Protein AF-A0A561D5I9-F1 (afdb_monomer_lite)

pLDDT: mean 77.01, std 10.47, range [43.84, 87.62]

Foldseek 3Di:
DDDPPVLVVLVVLQVQLVVLLVCLVVCVQVVVCVVVVNDDPVSVVVSVVSNVVSPVSNVVSVVVNVVVVVVVVD

Sequence (74 aa):
MSHNSSSWGLFLGFLTGVFWVLAVVLGWISTLLGIIGLGGLLVTVINFLIALIGLLAFLVFGLYLFKRAWDNRG

Organism: NCBI:txid220685

Radius of gyration: 16.09 Å; chains: 1; bounding box: 43×16×51 Å

Secondary structure (DSSP, 8-state):
--SSHHHHHHHHHHHHHHHHHHHHHTTHHHHHHHHTT--THHHHHHHHHHHHHHHHHHHHHHHHHHHHHHHTT-

Structure (mmCIF, N/CA/C/O backbone):
data_AF-A0A561D5I9-F1
#
_entry.id   AF-A0A561D5I9-F1
#
loop_
_atom_site.group_PDB
_atom_site.id
_atom_site.type_symbol
_atom_site.label_atom_id
_atom_site.label_alt_id
_atom_site.label_comp_id
_atom_site.label_asym_id
_atom_site.label_entity_id
_atom_site.label_seq_id
_atom_site.pdbx_PDB_ins_code
_atom_site.Cartn_x
_atom_site.Cartn_y
_atom_site.Cartn_z
_atom_site.occupancy
_atom_site.B_iso_or_equiv
_atom_site.auth_seq_id
_atom_site.auth_comp_id
_atom_site.auth_asym_id
_atom_site.auth_atom_id
_atom_site.pdbx_PDB_model_num
ATOM 1 N N . MET A 1 1 ? 29.890 3.504 -17.238 1.00 44.06 1 MET A N 1
ATOM 2 C CA . MET A 1 1 ? 29.093 2.903 -16.146 1.00 44.06 1 MET A CA 1
ATOM 3 C C . MET A 1 1 ? 27.960 3.858 -15.782 1.00 44.06 1 MET A C 1
ATOM 5 O O . MET A 1 1 ? 28.258 4.809 -15.082 1.00 44.06 1 MET A O 1
ATOM 9 N N . SER A 1 2 ? 26.725 3.650 -16.264 1.00 43.84 2 SER A N 1
ATOM 10 C CA . SER A 1 2 ? 25.469 4.158 -15.653 1.00 43.84 2 SER A CA 1
ATOM 11 C C . SER A 1 2 ? 24.305 4.101 -16.657 1.00 43.84 2 SER A C 1
ATOM 13 O O . SER A 1 2 ? 24.097 5.031 -17.412 1.00 43.84 2 SER A O 1
ATOM 15 N N . HIS A 1 3 ? 23.522 3.020 -16.691 1.00 46.47 3 HIS A N 1
ATOM 16 C CA . HIS A 1 3 ? 22.204 3.019 -17.371 1.00 46.47 3 HIS A CA 1
ATOM 17 C C . HIS A 1 3 ? 21.205 2.008 -16.763 1.00 46.47 3 HIS A C 1
ATOM 19 O O . HIS A 1 3 ? 20.126 1.792 -17.304 1.00 46.47 3 HIS A O 1
ATOM 25 N N . ASN A 1 4 ? 21.531 1.411 -15.606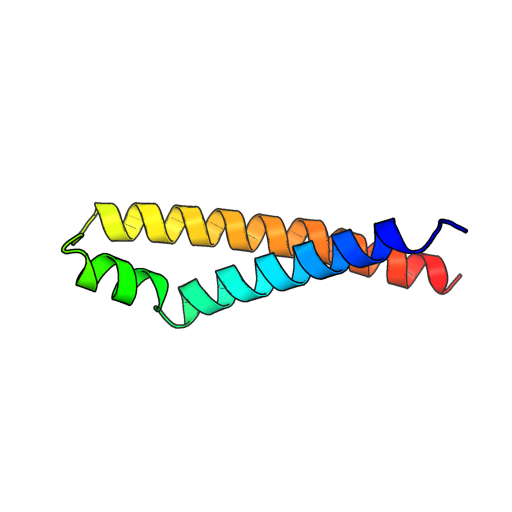 1.00 52.78 4 ASN A N 1
ATOM 26 C CA . ASN A 1 4 ? 20.707 0.379 -14.957 1.00 52.78 4 ASN A CA 1
ATOM 27 C C . ASN A 1 4 ? 19.879 0.881 -13.759 1.00 52.78 4 ASN A C 1
ATOM 29 O O . ASN A 1 4 ? 18.972 0.185 -13.311 1.00 52.78 4 ASN A O 1
ATOM 33 N N . SER A 1 5 ? 20.157 2.075 -13.230 1.00 53.62 5 SER A N 1
ATOM 34 C CA . SER A 1 5 ? 19.500 2.589 -12.017 1.00 53.62 5 SER A CA 1
ATOM 35 C C . SER A 1 5 ? 18.026 2.957 -12.231 1.00 53.62 5 SER A C 1
ATOM 37 O O . SER A 1 5 ? 17.208 2.773 -11.334 1.00 53.62 5 SER A O 1
ATOM 39 N N . SER A 1 6 ? 17.662 3.419 -13.432 1.00 63.69 6 SER A N 1
ATOM 40 C CA . SER A 1 6 ? 16.298 3.875 -13.742 1.00 63.69 6 SER A CA 1
ATOM 41 C C . SER A 1 6 ? 15.272 2.734 -13.766 1.00 63.69 6 SER A C 1
ATOM 43 O O . SER A 1 6 ? 14.181 2.876 -13.217 1.00 63.69 6 SER A O 1
ATOM 45 N N . SER A 1 7 ? 15.612 1.584 -14.358 1.00 70.62 7 SER A N 1
ATOM 46 C CA . SER A 1 7 ? 14.698 0.432 -14.414 1.00 70.62 7 SER A CA 1
ATOM 47 C C . SER A 1 7 ? 14.462 -0.173 -13.037 1.00 70.62 7 SER A C 1
ATOM 49 O O . SER A 1 7 ? 13.357 -0.618 -12.734 1.00 70.62 7 SER A O 1
ATOM 51 N N . TRP A 1 8 ? 15.499 -0.171 -12.195 1.00 76.00 8 TRP A N 1
ATOM 52 C CA . TRP A 1 8 ? 15.426 -0.811 -10.891 1.00 76.00 8 TRP A CA 1
ATOM 53 C C . TRP A 1 8 ? 14.573 -0.017 -9.901 1.00 76.00 8 TRP A C 1
ATOM 55 O O . TRP A 1 8 ? 13.760 -0.597 -9.188 1.00 76.00 8 TRP A O 1
ATOM 65 N N . GLY A 1 9 ? 14.636 1.317 -9.962 1.00 76.69 9 GLY A N 1
ATOM 66 C CA . GLY A 1 9 ? 13.728 2.186 -9.211 1.00 76.69 9 GLY A CA 1
ATOM 67 C C . GLY A 1 9 ? 12.254 1.999 -9.590 1.00 76.69 9 GLY A C 1
ATOM 68 O O . GLY A 1 9 ? 11.403 1.908 -8.709 1.00 76.69 9 GLY A O 1
ATOM 69 N N . LEU A 1 10 ? 11.947 1.872 -10.888 1.00 76.56 10 LEU A N 1
ATOM 70 C CA . LEU A 1 10 ? 10.573 1.636 -11.353 1.00 76.56 10 LEU A CA 1
ATOM 71 C C . LEU A 1 10 ? 10.025 0.284 -10.881 1.00 76.56 10 LEU A C 1
ATOM 73 O O . LEU A 1 10 ? 8.873 0.196 -10.461 1.00 76.56 10 LEU A O 1
ATOM 77 N N . PHE A 1 11 ? 10.857 -0.759 -10.908 1.00 81.12 11 PHE A N 1
ATOM 78 C CA . PHE A 1 11 ? 10.473 -2.075 -10.408 1.00 81.12 11 PHE A CA 1
ATOM 79 C C . PHE A 1 11 ? 10.229 -2.077 -8.900 1.00 81.12 11 PHE A C 1
ATOM 81 O O . PHE A 1 11 ? 9.218 -2.608 -8.448 1.00 81.12 11 PHE A O 1
ATOM 88 N N . LEU A 1 12 ? 11.113 -1.455 -8.117 1.00 82.94 12 LEU A N 1
ATOM 89 C CA . LEU A 1 12 ? 10.941 -1.352 -6.668 1.00 82.94 12 LEU A CA 1
ATOM 90 C C . LEU A 1 12 ? 9.694 -0.536 -6.300 1.00 82.94 12 LEU A C 1
ATOM 92 O O . LEU A 1 12 ? 8.979 -0.913 -5.372 1.00 82.94 12 LEU A O 1
ATOM 96 N N . GLY A 1 13 ? 9.388 0.528 -7.050 1.00 83.12 13 GLY A N 1
ATOM 97 C CA . GLY A 1 13 ? 8.152 1.299 -6.887 1.00 83.12 13 GLY A CA 1
ATOM 98 C C . GLY A 1 13 ? 6.894 0.469 -7.162 1.00 83.12 13 GLY A C 1
ATOM 99 O O . GLY A 1 13 ? 5.942 0.513 -6.383 1.00 83.12 13 GLY A O 1
ATOM 100 N N . PHE A 1 14 ? 6.916 -0.368 -8.204 1.00 83.62 14 PHE A N 1
ATOM 101 C CA . PHE A 1 14 ? 5.837 -1.316 -8.491 1.00 83.62 14 PHE A CA 1
ATOM 102 C C . PHE A 1 14 ? 5.687 -2.368 -7.391 1.00 83.62 14 PHE A C 1
ATOM 104 O O . PHE A 1 14 ? 4.586 -2.561 -6.881 1.00 83.62 14 PHE A O 1
ATOM 111 N N . LEU A 1 15 ? 6.789 -3.007 -6.983 1.00 86.44 15 LEU A N 1
ATOM 112 C CA . LEU A 1 15 ? 6.788 -4.023 -5.929 1.00 86.44 15 LEU A CA 1
ATOM 113 C C . LEU A 1 15 ? 6.277 -3.452 -4.599 1.00 86.44 15 LEU A C 1
ATOM 115 O O . LEU A 1 15 ? 5.538 -4.116 -3.880 1.00 86.44 15 LEU A O 1
ATOM 119 N N . THR A 1 16 ? 6.625 -2.196 -4.309 1.00 85.88 16 THR A N 1
ATOM 120 C CA . THR A 1 16 ? 6.129 -1.455 -3.144 1.00 85.88 16 THR A CA 1
ATOM 121 C C . THR A 1 16 ? 4.619 -1.240 -3.235 1.00 85.88 16 THR A C 1
ATOM 123 O O . THR A 1 16 ? 3.912 -1.518 -2.270 1.00 85.88 16 THR A O 1
ATOM 126 N N . GLY A 1 17 ? 4.098 -0.813 -4.391 1.00 84.06 17 GLY A N 1
ATOM 127 C CA . GLY A 1 17 ? 2.652 -0.699 -4.618 1.00 84.06 17 GLY A CA 1
ATOM 128 C C . GLY A 1 17 ? 1.920 -2.034 -4.436 1.00 84.06 17 GLY A C 1
ATOM 129 O O . GLY A 1 17 ? 0.939 -2.098 -3.698 1.00 84.06 17 GLY A O 1
ATOM 130 N N . VAL A 1 18 ? 2.444 -3.116 -5.028 1.00 85.94 18 VAL A N 1
ATOM 131 C CA . VAL A 1 18 ? 1.925 -4.489 -4.864 1.00 85.94 18 VAL A CA 1
ATOM 132 C C . VAL A 1 18 ? 1.887 -4.892 -3.391 1.00 85.94 18 VAL A C 1
ATOM 134 O O . VAL A 1 18 ? 0.862 -5.379 -2.915 1.00 85.94 18 VAL A O 1
ATOM 137 N N . PHE A 1 19 ? 2.983 -4.666 -2.664 1.00 87.62 19 PHE A N 1
ATOM 138 C CA . PHE A 1 19 ? 3.091 -4.997 -1.247 1.00 87.62 19 PHE A CA 1
ATOM 139 C C . PHE A 1 19 ? 2.052 -4.252 -0.406 1.00 87.62 19 PHE A C 1
ATOM 141 O O . PHE A 1 19 ? 1.364 -4.875 0.399 1.00 87.62 19 PHE A O 1
ATOM 148 N N . TRP A 1 20 ? 1.886 -2.943 -0.620 1.00 83.62 20 TRP A N 1
ATOM 149 C CA . TRP A 1 20 ? 0.900 -2.146 0.112 1.00 83.62 20 TRP A CA 1
ATOM 150 C C . TRP A 1 20 ? -0.537 -2.582 -0.175 1.00 83.62 20 TRP A C 1
ATOM 152 O O . TRP A 1 20 ? -1.320 -2.729 0.761 1.00 83.62 20 TRP A O 1
ATOM 162 N N . VAL A 1 21 ? -0.882 -2.853 -1.437 1.00 83.38 21 VAL A N 1
ATOM 163 C CA . VAL A 1 21 ? -2.216 -3.363 -1.792 1.00 83.38 21 VAL A CA 1
ATOM 164 C C . VAL A 1 21 ? -2.465 -4.730 -1.149 1.00 83.38 21 VAL A C 1
ATOM 166 O O . VAL A 1 21 ? -3.515 -4.933 -0.543 1.00 83.38 21 VAL A O 1
ATOM 169 N N . LEU A 1 22 ? -1.496 -5.648 -1.205 1.00 84.81 22 LEU A N 1
ATOM 170 C CA . LEU A 1 22 ? -1.589 -6.955 -0.543 1.00 84.81 22 LEU A CA 1
ATOM 171 C C . LEU A 1 22 ? -1.746 -6.827 0.974 1.00 84.81 22 LEU A C 1
ATOM 173 O O . LEU A 1 22 ? -2.584 -7.512 1.553 1.00 84.81 22 LEU A O 1
ATOM 177 N N . ALA A 1 23 ? -0.984 -5.939 1.615 1.00 83.44 23 ALA A N 1
ATOM 178 C CA . ALA A 1 23 ? -1.063 -5.700 3.053 1.00 83.44 23 ALA A CA 1
ATOM 179 C C . ALA A 1 23 ? -2.442 -5.169 3.483 1.00 83.44 23 ALA A C 1
ATOM 181 O O . ALA A 1 23 ? -2.929 -5.528 4.558 1.00 83.44 23 ALA A O 1
ATOM 182 N N . VAL A 1 24 ? -3.094 -4.358 2.640 1.00 82.94 24 VAL A N 1
ATOM 183 C CA . VAL A 1 24 ? -4.484 -3.920 2.854 1.00 82.94 24 VAL A CA 1
ATOM 184 C C . VAL A 1 24 ? -5.453 -5.088 2.675 1.00 82.94 24 VAL A C 1
ATOM 186 O O . VAL A 1 24 ? -6.282 -5.319 3.551 1.00 82.94 24 VAL A O 1
ATOM 189 N N . VAL A 1 25 ? -5.355 -5.832 1.567 1.00 81.50 25 VAL A N 1
ATOM 190 C CA . VAL A 1 25 ? -6.279 -6.936 1.237 1.00 81.50 25 VAL A CA 1
ATOM 191 C C . VAL A 1 25 ? -6.226 -8.049 2.280 1.00 81.50 25 VAL A C 1
ATOM 193 O O . VAL A 1 25 ? -7.260 -8.576 2.677 1.00 81.50 25 VAL A O 1
ATOM 196 N N . LEU A 1 26 ? -5.029 -8.382 2.760 1.00 85.25 26 LEU A N 1
ATOM 197 C CA . LEU A 1 26 ? -4.825 -9.377 3.812 1.00 85.25 26 LEU A CA 1
ATOM 198 C C . LEU A 1 26 ? -5.199 -8.848 5.211 1.00 85.25 26 LEU A C 1
ATOM 200 O O . LEU A 1 26 ? -5.105 -9.592 6.182 1.00 85.25 26 LEU A O 1
ATOM 204 N N . GLY A 1 27 ? -5.581 -7.572 5.340 1.00 82.62 27 GLY A N 1
ATOM 205 C CA . GLY A 1 27 ? -6.000 -6.965 6.604 1.00 82.62 27 GLY A CA 1
ATOM 206 C C . GLY A 1 27 ? -4.868 -6.679 7.595 1.00 82.62 27 GLY A C 1
ATOM 207 O O . GLY A 1 27 ? -5.145 -6.286 8.725 1.00 82.62 27 GLY A O 1
ATOM 208 N N . TRP A 1 28 ? -3.599 -6.814 7.193 1.00 83.69 28 TRP A N 1
ATOM 209 C CA . TRP A 1 28 ? -2.440 -6.645 8.085 1.00 83.69 28 TRP A CA 1
ATOM 210 C C . TRP A 1 28 ? -2.360 -5.239 8.665 1.00 83.69 28 TRP A C 1
ATOM 212 O O . TRP A 1 28 ? -2.042 -5.061 9.839 1.00 83.69 28 TRP A O 1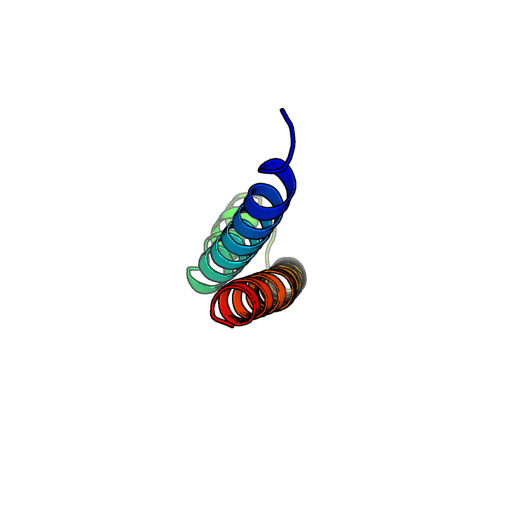
ATOM 222 N N . ILE A 1 29 ? -2.688 -4.236 7.851 1.00 79.44 29 ILE A N 1
ATOM 223 C CA . ILE A 1 29 ? -2.734 -2.841 8.290 1.00 79.44 29 ILE A CA 1
ATOM 224 C C . ILE A 1 29 ? -3.799 -2.677 9.376 1.00 79.44 29 ILE A C 1
ATOM 226 O O . ILE A 1 29 ? -3.515 -2.113 10.428 1.00 79.44 29 ILE A O 1
ATOM 230 N N . SER A 1 30 ? -4.992 -3.244 9.181 1.00 78.44 30 SER A N 1
ATOM 231 C CA . SER A 1 30 ? -6.062 -3.211 10.182 1.00 78.44 30 SER A CA 1
ATOM 232 C C . SER A 1 30 ? -5.657 -3.904 11.484 1.00 78.44 30 SER A C 1
ATOM 234 O O . SER A 1 30 ? -5.936 -3.380 12.560 1.00 78.44 30 SER A O 1
ATOM 236 N N . THR A 1 31 ? -4.963 -5.043 11.402 1.00 81.75 31 THR A N 1
ATOM 237 C CA . THR A 1 31 ? -4.464 -5.771 12.577 1.00 81.75 31 THR A CA 1
ATOM 238 C C . THR A 1 31 ? -3.408 -4.969 13.336 1.00 81.75 31 THR A C 1
ATOM 240 O O . THR A 1 31 ? -3.514 -4.835 14.552 1.00 81.75 31 THR A O 1
ATOM 243 N N . LEU A 1 32 ? -2.430 -4.377 12.642 1.00 80.06 32 LEU A N 1
ATOM 244 C CA . LEU A 1 32 ? -1.398 -3.540 13.264 1.00 80.06 32 LEU A CA 1
ATOM 245 C C . LEU A 1 32 ? -1.991 -2.294 13.929 1.00 80.06 32 LEU A C 1
ATOM 247 O O . LEU A 1 32 ? -1.653 -1.988 15.068 1.00 80.06 32 LEU A O 1
ATOM 251 N N . LEU A 1 33 ? -2.910 -1.601 13.252 1.00 79.25 33 LEU A N 1
ATOM 252 C CA . LEU A 1 33 ? -3.614 -0.448 13.819 1.00 79.25 33 LEU A CA 1
ATOM 253 C C . LEU A 1 33 ? -4.457 -0.840 15.043 1.00 79.25 33 LEU A C 1
ATOM 255 O O . LEU A 1 33 ? -4.424 -0.133 16.050 1.00 79.25 33 LEU A O 1
ATOM 259 N N . GLY A 1 34 ? -5.130 -1.993 14.991 1.00 78.06 34 GLY A N 1
ATOM 260 C CA . GLY A 1 34 ? -5.882 -2.537 16.122 1.00 78.06 34 GLY A CA 1
ATOM 261 C C . GLY A 1 34 ? -5.004 -2.859 17.336 1.00 78.06 34 GLY A C 1
ATOM 262 O O . GLY A 1 34 ? -5.398 -2.566 18.461 1.00 78.06 34 GLY A O 1
ATOM 263 N N . ILE A 1 35 ? -3.791 -3.385 17.123 1.00 79.62 35 ILE A N 1
ATOM 264 C CA . ILE A 1 35 ? -2.816 -3.664 18.198 1.00 79.62 35 ILE A CA 1
ATOM 265 C C . ILE A 1 35 ? -2.357 -2.375 18.894 1.00 79.62 35 ILE A C 1
ATOM 267 O O . ILE A 1 35 ? -2.149 -2.370 20.104 1.00 79.62 35 ILE A O 1
ATOM 271 N N . ILE A 1 36 ? -2.241 -1.268 18.156 1.00 81.19 36 ILE A N 1
ATOM 272 C CA . ILE A 1 36 ? -1.835 0.042 18.696 1.00 81.19 36 ILE A CA 1
ATOM 273 C C . ILE A 1 36 ? -3.001 0.722 19.457 1.00 81.19 36 ILE A C 1
ATOM 275 O O . ILE A 1 36 ? -2.852 1.812 20.003 1.00 81.19 36 ILE A O 1
ATOM 279 N N . GLY A 1 37 ? -4.172 0.081 19.539 1.00 73.06 37 GLY A N 1
ATOM 280 C CA . GLY A 1 37 ? -5.353 0.625 20.215 1.00 73.06 37 GLY A CA 1
ATOM 281 C C . GLY A 1 37 ? -6.102 1.671 19.387 1.00 73.06 37 GLY A C 1
ATOM 282 O O . GLY A 1 37 ? -7.015 2.323 19.893 1.00 73.06 37 GLY A O 1
ATOM 283 N N . LEU A 1 38 ? -5.746 1.831 18.107 1.00 71.06 38 LEU A N 1
ATOM 284 C CA . LEU A 1 38 ? -6.514 2.632 17.163 1.00 71.06 38 LEU A CA 1
ATOM 285 C C . LEU A 1 38 ? -7.687 1.771 16.685 1.00 71.06 38 LEU A C 1
ATOM 287 O O . LEU A 1 38 ? -7.494 0.705 16.109 1.00 71.06 38 LEU A O 1
ATOM 291 N N . GLY A 1 39 ? -8.911 2.220 16.959 1.00 71.31 39 GLY A N 1
ATOM 292 C CA . GLY A 1 39 ? -10.144 1.508 16.620 1.00 71.31 39 GLY A CA 1
ATOM 293 C C . GLY A 1 39 ? -11.142 2.380 15.858 1.00 71.31 39 GLY A C 1
ATOM 294 O O . GLY A 1 39 ? -11.124 3.608 15.945 1.00 71.31 39 GLY A O 1
ATOM 295 N N . GLY A 1 40 ? -12.039 1.740 15.105 1.00 79.38 40 GLY A N 1
ATOM 296 C CA . GLY A 1 40 ? -13.200 2.392 14.489 1.00 79.38 40 GLY A CA 1
ATOM 297 C C . GLY A 1 40 ? -12.909 3.201 13.216 1.00 79.38 40 GLY A C 1
ATOM 298 O O . GLY A 1 40 ? -12.208 2.750 12.306 1.00 79.38 40 GLY A O 1
ATOM 299 N N . LEU A 1 41 ? -13.502 4.399 13.129 1.00 75.94 41 LEU A N 1
ATOM 300 C CA . LEU A 1 41 ? -13.481 5.266 11.937 1.00 75.94 41 LEU A CA 1
ATOM 301 C C . LEU A 1 41 ? -12.064 5.665 11.505 1.00 75.94 41 LEU A C 1
ATOM 303 O O . LEU A 1 41 ? -11.773 5.672 10.312 1.00 75.94 41 LEU A O 1
ATOM 307 N N . LEU A 1 42 ? -11.165 5.931 12.457 1.00 80.06 42 LEU A N 1
ATOM 308 C CA . LEU A 1 42 ? -9.775 6.310 12.175 1.00 80.06 42 LEU A CA 1
ATOM 309 C C . LEU A 1 42 ? -9.014 5.209 11.431 1.00 80.06 42 LEU A C 1
ATOM 311 O O . LEU A 1 42 ? -8.352 5.489 10.435 1.00 80.06 42 LEU A O 1
ATOM 315 N N . VAL A 1 43 ? -9.162 3.953 11.861 1.00 80.62 43 VAL A N 1
ATOM 316 C CA . VAL A 1 43 ? -8.549 2.803 11.177 1.00 80.62 43 VAL A CA 1
ATOM 317 C C . VAL A 1 43 ? -9.092 2.681 9.766 1.00 80.62 43 VAL A C 1
ATOM 319 O O . VAL A 1 43 ? -8.328 2.468 8.834 1.00 80.62 43 VAL A O 1
ATOM 322 N N . THR A 1 44 ? -10.399 2.868 9.598 1.00 79.56 44 THR A N 1
ATOM 323 C CA . THR A 1 44 ? -11.055 2.775 8.290 1.00 79.56 44 THR A CA 1
ATOM 324 C C . THR A 1 44 ? -10.522 3.836 7.325 1.00 79.56 44 THR A C 1
ATOM 326 O O . THR A 1 44 ? -10.160 3.508 6.196 1.00 79.56 44 THR A O 1
ATOM 329 N N . VAL A 1 45 ? -10.395 5.088 7.777 1.00 84.94 45 VAL A N 1
ATOM 330 C CA . VAL A 1 45 ? -9.864 6.195 6.964 1.00 84.94 45 VAL A CA 1
ATOM 331 C C . VAL A 1 45 ? -8.386 5.986 6.631 1.00 84.94 45 VAL A C 1
ATOM 333 O O . VAL A 1 45 ? -7.996 6.143 5.477 1.00 84.94 45 VAL A O 1
ATOM 336 N N . ILE A 1 46 ? -7.560 5.586 7.603 1.00 84.75 46 ILE A N 1
ATOM 337 C CA . ILE A 1 46 ? -6.130 5.327 7.375 1.00 84.75 46 ILE A CA 1
ATOM 338 C C . ILE A 1 46 ? -5.941 4.163 6.402 1.00 84.75 46 ILE A C 1
ATOM 340 O O . ILE A 1 46 ? -5.155 4.264 5.463 1.00 84.75 46 ILE A O 1
ATOM 344 N N . ASN A 1 47 ? -6.687 3.076 6.589 1.00 81.94 47 ASN A N 1
ATOM 345 C CA . ASN A 1 47 ? -6.602 1.911 5.719 1.00 81.94 47 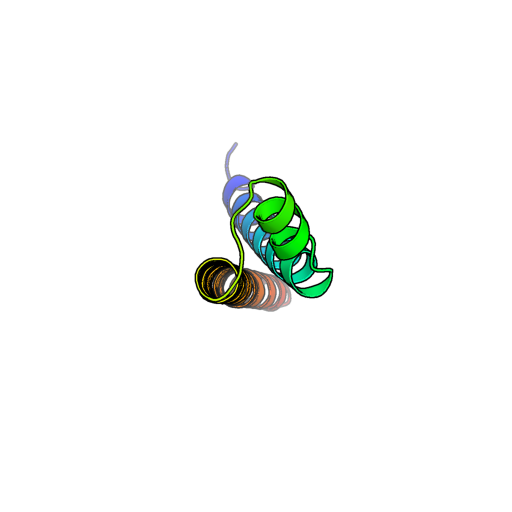ASN A CA 1
ATOM 346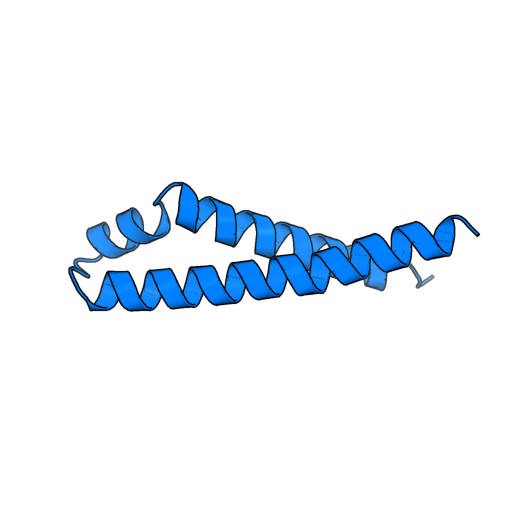 C C . ASN A 1 47 ? -7.044 2.262 4.290 1.00 81.94 47 ASN A C 1
ATOM 348 O O . ASN A 1 47 ? -6.398 1.850 3.332 1.00 81.94 47 ASN A O 1
ATOM 352 N N . PHE A 1 48 ? -8.078 3.098 4.140 1.00 82.62 48 PHE A N 1
ATOM 353 C CA . PHE A 1 48 ? -8.503 3.625 2.843 1.00 82.62 48 PHE A CA 1
ATOM 354 C C . PHE A 1 48 ? -7.427 4.498 2.180 1.00 82.62 48 PHE A C 1
ATOM 356 O O . PHE A 1 48 ? -7.145 4.318 0.998 1.00 82.62 48 PHE A O 1
ATOM 363 N N . LEU A 1 49 ? -6.782 5.403 2.925 1.00 87.50 49 LEU A N 1
ATOM 364 C CA . LEU A 1 49 ? -5.691 6.238 2.405 1.00 87.50 49 LEU A CA 1
ATOM 365 C C . LEU A 1 49 ? -4.499 5.393 1.948 1.00 87.50 49 LEU A C 1
ATOM 367 O O . LEU A 1 49 ? -3.966 5.619 0.863 1.00 87.50 49 LEU A O 1
ATOM 371 N N . ILE A 1 50 ? -4.103 4.397 2.742 1.00 84.50 50 ILE A N 1
ATOM 372 C CA . ILE A 1 50 ? -3.005 3.495 2.388 1.00 84.50 50 ILE A CA 1
ATOM 373 C C . ILE A 1 50 ? -3.372 2.652 1.162 1.00 84.50 50 ILE A C 1
ATOM 375 O O . ILE A 1 50 ? -2.553 2.514 0.256 1.00 84.50 50 ILE A O 1
ATOM 379 N N . ALA A 1 51 ? -4.602 2.139 1.092 1.00 81.19 51 ALA A N 1
ATOM 380 C CA . ALA A 1 51 ? -5.098 1.406 -0.069 1.00 81.19 51 ALA A CA 1
ATOM 381 C C . ALA A 1 51 ? -5.067 2.263 -1.333 1.00 81.19 51 ALA A C 1
ATOM 383 O O . ALA A 1 51 ? -4.607 1.807 -2.378 1.00 81.19 51 ALA A O 1
ATOM 384 N N . LEU A 1 52 ? -5.509 3.517 -1.225 1.00 85.62 52 LEU A N 1
ATOM 385 C CA . LEU A 1 52 ? -5.512 4.467 -2.324 1.00 85.62 52 LEU A CA 1
ATOM 386 C C . LEU A 1 52 ? -4.081 4.751 -2.799 1.00 85.62 52 LEU A C 1
ATOM 388 O O . LEU A 1 52 ? -3.798 4.611 -3.984 1.00 85.62 52 LEU A O 1
ATOM 392 N N . ILE A 1 53 ? -3.155 5.063 -1.887 1.00 86.88 53 ILE A N 1
ATOM 393 C CA . ILE A 1 53 ? -1.743 5.308 -2.226 1.00 86.88 53 ILE A CA 1
ATOM 394 C C . ILE A 1 53 ? -1.099 4.057 -2.837 1.00 86.88 53 ILE A C 1
ATOM 396 O O . ILE A 1 53 ? -0.419 4.161 -3.857 1.00 86.88 53 ILE A O 1
ATOM 400 N N . GLY A 1 54 ? -1.332 2.878 -2.256 1.00 82.00 54 GLY A N 1
ATOM 401 C CA . GLY A 1 54 ? -0.831 1.604 -2.772 1.00 82.00 54 GLY A CA 1
ATOM 402 C C . GLY A 1 54 ? -1.347 1.312 -4.180 1.00 82.00 54 GLY A C 1
ATOM 403 O O . GLY A 1 54 ? -0.572 0.916 -5.050 1.00 82.00 54 GLY A O 1
ATOM 404 N N . LEU A 1 55 ? -2.628 1.584 -4.435 1.00 81.56 55 LEU A N 1
ATOM 405 C CA . LEU A 1 55 ? -3.259 1.415 -5.742 1.00 81.56 55 LEU A CA 1
ATOM 406 C C . LEU A 1 55 ? -2.734 2.423 -6.773 1.00 81.56 55 LEU A C 1
ATOM 408 O O . LEU A 1 55 ? -2.431 2.031 -7.899 1.00 81.56 55 LEU A O 1
ATOM 412 N N . LEU A 1 56 ? -2.560 3.695 -6.399 1.00 83.75 56 LEU A N 1
ATOM 413 C CA . LEU A 1 56 ? -1.930 4.698 -7.264 1.00 83.75 56 LEU A CA 1
ATOM 414 C C . LEU A 1 56 ? -0.480 4.325 -7.590 1.00 83.75 56 LEU A C 1
ATOM 416 O O . LEU A 1 56 ? -0.088 4.387 -8.753 1.00 83.75 56 LEU A O 1
ATOM 420 N N . ALA A 1 57 ? 0.304 3.894 -6.601 1.00 82.06 57 ALA A N 1
ATOM 421 C CA . ALA A 1 57 ? 1.672 3.436 -6.822 1.00 82.06 57 ALA A CA 1
ATOM 422 C C . ALA A 1 57 ? 1.699 2.214 -7.754 1.00 82.06 57 ALA A C 1
ATOM 424 O O . ALA A 1 57 ? 2.445 2.202 -8.732 1.00 82.06 57 ALA A O 1
ATOM 425 N N . PHE A 1 58 ? 0.840 1.223 -7.513 1.00 81.06 58 PHE A N 1
ATOM 426 C CA . PHE A 1 58 ? 0.716 0.049 -8.373 1.00 81.06 58 PHE A CA 1
ATOM 427 C C . PHE A 1 58 ? 0.371 0.422 -9.821 1.00 81.06 58 P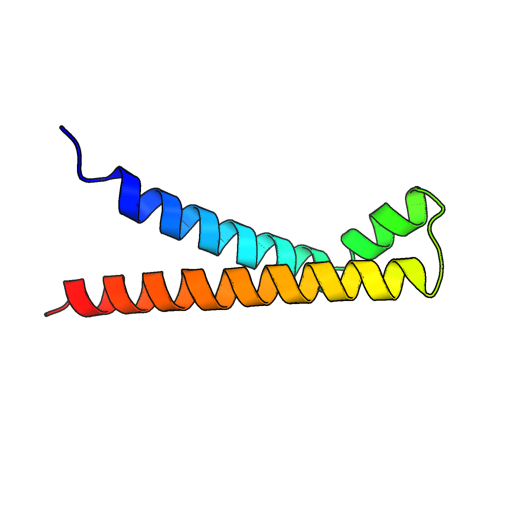HE A C 1
ATOM 429 O O . PHE A 1 58 ? 1.035 -0.047 -10.743 1.00 81.06 58 PHE A O 1
ATOM 436 N N . LEU A 1 59 ? -0.621 1.294 -10.031 1.00 83.06 59 LEU A N 1
ATOM 437 C CA . LEU A 1 59 ? -1.039 1.717 -11.368 1.00 83.06 59 LEU A CA 1
ATOM 438 C C . LEU A 1 59 ? 0.031 2.546 -12.072 1.00 83.06 59 LEU A C 1
ATOM 440 O O . LEU A 1 59 ? 0.353 2.258 -13.219 1.00 83.06 59 LEU A O 1
ATOM 444 N N . VAL A 1 60 ? 0.608 3.549 -11.406 1.00 82.12 60 VAL A N 1
ATOM 445 C CA . VAL A 1 60 ? 1.628 4.412 -12.012 1.00 82.12 60 VAL A CA 1
ATOM 446 C C . VAL A 1 60 ? 2.854 3.578 -12.371 1.00 82.12 60 VAL A C 1
ATOM 448 O O . VAL A 1 60 ? 3.205 3.477 -13.545 1.00 82.12 60 VAL A O 1
ATOM 451 N N . PHE A 1 61 ? 3.476 2.906 -11.400 1.00 79.94 61 PHE A N 1
ATOM 452 C CA . PHE A 1 61 ? 4.684 2.125 -11.668 1.00 79.94 61 PHE A CA 1
ATOM 453 C C . PHE A 1 61 ? 4.419 0.922 -12.584 1.00 79.94 61 PHE A C 1
ATOM 455 O O . PHE A 1 61 ? 5.256 0.614 -13.432 1.00 79.94 61 PHE A O 1
ATOM 462 N N . GLY A 1 62 ? 3.249 0.286 -12.476 1.00 78.44 62 GLY A N 1
ATOM 463 C CA . GLY A 1 62 ? 2.830 -0.806 -13.352 1.00 78.44 62 GLY A CA 1
ATOM 464 C C . GLY A 1 62 ? 2.689 -0.356 -14.802 1.00 78.44 62 GLY A C 1
ATOM 465 O O . GLY A 1 62 ? 3.290 -0.961 -15.687 1.00 78.44 62 GLY A O 1
ATOM 466 N N . LEU A 1 63 ? 1.985 0.751 -15.057 1.00 78.19 63 LEU A N 1
ATOM 467 C CA . LEU A 1 63 ? 1.851 1.316 -16.404 1.00 78.19 63 LEU A CA 1
ATOM 468 C C . LEU A 1 63 ? 3.208 1.727 -16.987 1.00 78.19 63 LEU A C 1
ATOM 470 O O . LEU A 1 63 ? 3.470 1.457 -18.159 1.00 78.19 63 LEU A O 1
ATOM 474 N N . TYR A 1 64 ? 4.099 2.318 -16.183 1.00 78.69 64 TYR A N 1
ATOM 475 C CA . TYR A 1 64 ? 5.455 2.662 -16.628 1.00 78.69 64 TYR A CA 1
ATOM 476 C C . TYR A 1 64 ? 6.294 1.424 -16.979 1.00 78.69 64 TYR A C 1
ATOM 478 O O . TYR A 1 64 ? 6.992 1.433 -17.996 1.00 78.69 64 TYR A O 1
ATOM 486 N N . LEU A 1 65 ? 6.222 0.353 -16.182 1.00 72.81 65 LEU A N 1
ATOM 487 C CA . LEU A 1 65 ? 6.904 -0.912 -16.477 1.00 72.81 65 LEU A CA 1
ATOM 488 C C . LEU A 1 65 ? 6.351 -1.578 -17.735 1.00 72.81 65 LEU A C 1
ATOM 490 O O . LEU A 1 65 ? 7.137 -1.981 -18.589 1.00 72.81 65 LEU A O 1
ATOM 494 N N . PHE A 1 66 ? 5.026 -1.660 -17.872 1.00 77.88 66 PHE A N 1
ATOM 495 C CA . PHE A 1 66 ? 4.382 -2.234 -19.053 1.00 77.88 66 PHE A CA 1
ATOM 496 C C . PHE A 1 66 ? 4.742 -1.460 -20.316 1.00 77.88 66 PHE A C 1
ATOM 498 O O . PHE A 1 66 ? 5.116 -2.068 -21.316 1.00 77.88 66 PHE A O 1
ATOM 505 N N . LYS A 1 67 ? 4.712 -0.125 -20.254 1.00 75.00 67 LYS A N 1
ATOM 506 C CA . LYS A 1 67 ? 5.094 0.726 -21.381 1.00 75.00 67 LYS A CA 1
ATOM 507 C C . LYS A 1 67 ? 6.557 0.518 -21.778 1.00 75.00 67 LYS A C 1
ATOM 509 O O . LYS A 1 67 ? 6.840 0.308 -22.949 1.00 75.00 67 LYS A O 1
ATOM 514 N N . ARG A 1 68 ? 7.480 0.483 -20.810 1.00 69.88 68 ARG A N 1
ATOM 515 C CA . ARG A 1 68 ? 8.909 0.243 -21.077 1.00 69.88 68 ARG A CA 1
ATOM 516 C C . ARG A 1 68 ? 9.189 -1.171 -21.597 1.00 69.88 68 ARG A C 1
ATOM 518 O O . ARG A 1 68 ? 10.057 -1.349 -22.445 1.00 69.88 68 ARG A O 1
ATOM 525 N N . ALA A 1 69 ? 8.477 -2.175 -21.091 1.00 74.50 69 ALA A N 1
ATOM 526 C CA . ALA A 1 69 ? 8.590 -3.551 -21.566 1.00 74.50 69 ALA A CA 1
ATOM 527 C C . ALA A 1 69 ? 8.039 -3.720 -22.991 1.00 74.50 69 ALA A C 1
ATOM 529 O O . ALA A 1 69 ? 8.537 -4.565 -23.731 1.00 74.50 69 ALA A O 1
ATOM 530 N N . TRP A 1 70 ? 7.031 -2.926 -23.361 1.00 75.69 70 TRP A N 1
ATOM 531 C CA . TRP A 1 70 ? 6.459 -2.904 -24.703 1.00 75.69 70 TRP A CA 1
ATOM 532 C C . TRP A 1 70 ? 7.348 -2.156 -25.704 1.00 75.69 70 TRP A C 1
ATOM 534 O O . TRP A 1 70 ? 7.604 -2.688 -26.778 1.00 75.69 70 TRP A O 1
ATOM 544 N N . ASP A 1 71 ? 7.894 -0.991 -25.331 1.00 73.44 71 ASP A N 1
ATOM 545 C CA . ASP A 1 71 ? 8.823 -0.224 -26.182 1.00 73.44 71 ASP A CA 1
ATOM 546 C C . ASP A 1 71 ? 10.111 -1.002 -26.494 1.00 73.44 71 ASP A C 1
ATOM 548 O O . ASP A 1 71 ? 10.617 -0.927 -27.602 1.00 73.44 71 ASP A O 1
ATOM 552 N N . ASN A 1 72 ? 10.622 -1.812 -25.560 1.00 62.88 72 ASN A N 1
ATOM 553 C CA . ASN A 1 72 ? 11.800 -2.658 -25.804 1.00 62.88 72 ASN A CA 1
ATOM 554 C C . ASN A 1 72 ? 11.528 -3.881 -26.714 1.00 62.88 72 ASN A C 1
ATOM 556 O O . ASN A 1 72 ? 12.445 -4.673 -26.941 1.00 62.88 72 ASN A O 1
ATOM 560 N N . ARG A 1 73 ? 10.288 -4.098 -27.178 1.00 55.16 73 ARG A N 1
ATOM 561 C CA . ARG A 1 73 ? 9.930 -5.182 -28.114 1.00 55.16 73 ARG A CA 1
ATOM 562 C C 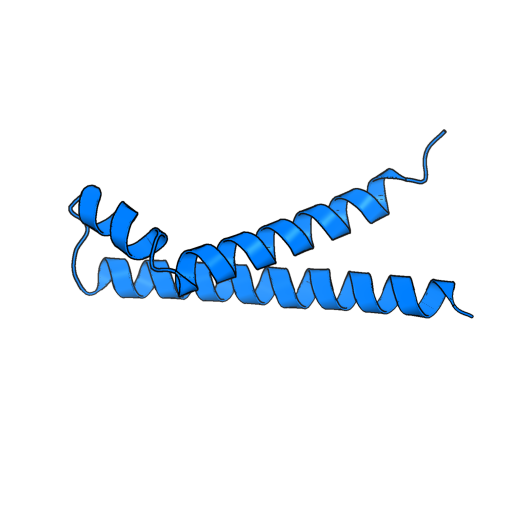. ARG A 1 73 ? 9.755 -4.710 -29.567 1.00 55.16 73 ARG A C 1
ATOM 564 O O . ARG A 1 73 ? 9.418 -5.550 -30.402 1.00 55.16 73 ARG A O 1
ATOM 571 N N . GLY A 1 74 ? 9.968 -3.426 -29.863 1.00 45.31 74 GLY A N 1
ATOM 572 C CA . GLY A 1 74 ? 10.008 -2.858 -31.220 1.00 45.31 74 GLY A CA 1
ATOM 573 C C . GLY A 1 74 ? 11.392 -2.337 -31.571 1.00 45.31 74 GLY A C 1
ATOM 574 O O . GLY A 1 74 ? 11.681 -2.282 -32.784 1.00 45.31 74 GLY A O 1
#